Protein AF-0000000068885430 (afdb_homodimer)

Radius of gyration: 15.12 Å; Cα contacts (8 Å, |Δi|>4): 310; chains: 2; bounding box: 38×40×30 Å

Organism: Tuber melanosporum (strain Mel28) (NCBI:txid656061)

InterPro domains:
  IPR001841 Zinc finger, RING-type [PS50089] (10-58)
  IPR001841 Zinc finger, RING-type [SM00184] (10-57)
  IPR013083 Zinc finger, RING/FYVE/PHD-type [G3DSA:3.30.40.10] (1-69)

Solvent-accessible surface area (backbone atoms only — not comparable to full-atom values): 8115 Å² total; per-residue (Å²): 124,83,77,52,62,39,81,31,53,9,76,79,77,67,73,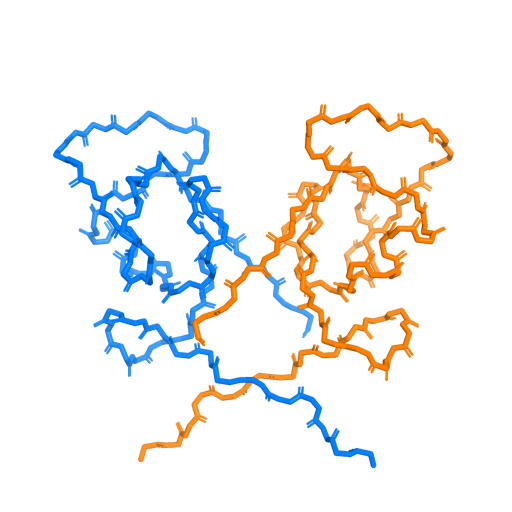46,59,33,34,23,30,34,26,82,79,25,37,40,40,29,22,59,69,57,35,55,76,72,56,59,28,45,73,90,46,81,70,76,75,81,90,47,57,41,92,80,81,55,50,68,50,65,24,36,43,70,52,39,73,122,126,82,77,52,63,40,79,31,53,10,76,79,77,67,74,45,58,34,35,23,30,33,27,82,79,25,38,41,40,29,20,60,69,55,36,54,76,72,55,59,28,43,72,90,46,81,71,76,74,80,89,45,57,41,93,80,81,56,51,68,50,66,23,36,42,68,52,38,72,123

Sequence (140 aa):
MEAMKLDCECKICFGQIADTLLLPCSHLAICTWCANQMGIKPISELHFGPPIHCPVCRVAVSSRIKVFRAMEAMKLDCECKICFGQIADTLLLPCSHLAICTWCANQMGIKPISELHFGPPIHCPVCRVAVSSRIKVFRA

Secondary structure (DSSP, 8-state):
----EEE-B-TTTSSSB--EEEETTTEEEE-HHHHHHHTPPBTTS---SS--B-TTT-PBP-EEEE-EE-/----EEE-B-TTTSSSB--EEEETTTEEEE-HHHHHHHTPPBTTS---SS--B-TTT-PBP-EEEE-EE-

Nearest PDB structures (foldseek):
  3eb5-assembly1_A-2  TM=9.181E-01  e=4.117E-04  Homo sapiens
  6hpr-assembly1_A  TM=9.046E-01  e=8.502E-04  Homo sapiens
  3eb6-assembly1_A-2  TM=9.090E-01  e=1.349E-03  Homo sapiens
  2yhn-assembly1_B  TM=8.900E-01  e=1.539E-03  Homo sapiens
  2yho-assembly1_A  TM=8.737E-01  e=5.752E-03  Homo sapiens

Foldseek 3Di:
DPPPDDDQAAPPPSPDGQFKAFPDVRDSHHHPVVCVVVQAAAPVDFGDDDWDADPPPGDTTGHMDGHDDD/DPPPDDDQAAPPPRPDGQFKAFPDVRDSHHHPVVCVVVQAAAPVDFGDDDWDADPPPGDTTGHMDGHDDD

pLDDT: mean 94.42, std 7.94, range [52.59, 98.69]

Structure (mmCIF, N/CA/C/O backbone):
data_AF-0000000068885430-model_v1
#
loop_
_entity.id
_entity.type
_entity.pdbx_description
1 polymer '(Perigord truffle) hypothetical protein'
#
loop_
_atom_site.group_PDB
_atom_site.id
_atom_site.type_symbol
_atom_site.label_atom_id
_atom_site.label_alt_id
_atom_site.label_comp_id
_atom_site.label_asym_id
_atom_site.label_entity_id
_atom_site.label_seq_id
_atom_site.pdbx_PDB_ins_code
_atom_site.Cartn_x
_atom_site.Cartn_y
_atom_site.Cartn_z
_atom_site.occupancy
_atom_site.B_iso_or_equiv
_atom_site.auth_seq_id
_atom_site.auth_comp_id
_atom_site.auth_asym_id
_atom_site.auth_atom_id
_atom_site.pdbx_PDB_model_num
ATOM 1 N N . MET A 1 1 ? -23.703 10.086 5.27 1 52.91 1 MET A N 1
ATOM 2 C CA . MET A 1 1 ? -22.5 10.078 4.465 1 52.91 1 MET A CA 1
ATOM 3 C C . MET A 1 1 ? -22.109 8.664 4.055 1 52.91 1 MET A C 1
ATOM 5 O O . MET A 1 1 ?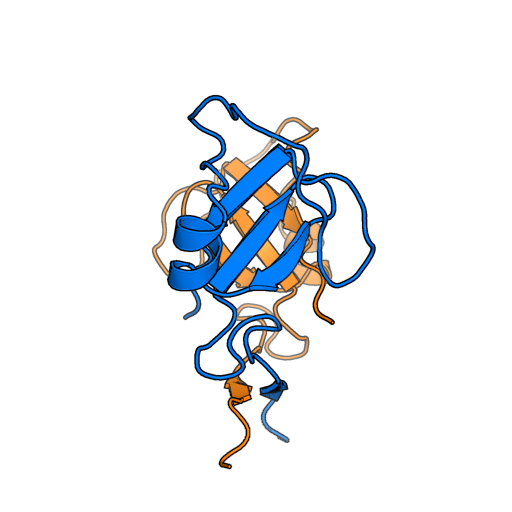 -22.047 7.766 4.895 1 52.91 1 MET A O 1
ATOM 9 N N . GLU A 1 2 ? -22.438 8.297 2.863 1 62.62 2 GLU A N 1
ATOM 10 C CA . GLU A 1 2 ? -22.25 6.918 2.424 1 62.62 2 GLU A CA 1
ATOM 11 C C . GLU A 1 2 ? -20.844 6.422 2.748 1 62.62 2 GLU A C 1
ATOM 13 O O . GLU A 1 2 ? -19.859 7.129 2.506 1 62.62 2 GLU A O 1
ATOM 18 N N . ALA A 1 3 ? -20.781 5.59 3.67 1 75.06 3 ALA A N 1
ATOM 19 C CA . ALA A 1 3 ? -19.516 4.984 4.074 1 75.06 3 ALA A CA 1
ATOM 20 C C . ALA A 1 3 ? -18.672 4.602 2.855 1 75.06 3 ALA A C 1
ATOM 22 O O . ALA A 1 3 ? -19.203 4.051 1.884 1 75.06 3 ALA A O 1
ATOM 23 N N . MET A 1 4 ? -17.453 5.18 2.578 1 85.94 4 MET A N 1
ATOM 24 C CA . MET A 1 4 ? -16.516 4.77 1.544 1 85.94 4 MET A CA 1
ATOM 25 C C . MET A 1 4 ? -15.977 3.371 1.825 1 85.94 4 MET A C 1
ATOM 27 O O . MET A 1 4 ? -15.102 3.199 2.676 1 85.94 4 MET A O 1
ATOM 31 N N . LYS A 1 5 ? -16.641 2.428 1.181 1 89.56 5 LYS A N 1
ATOM 32 C CA . LYS A 1 5 ? -16.25 1.032 1.362 1 89.56 5 LYS A CA 1
ATOM 33 C C . LYS A 1 5 ? -15.758 0.424 0.053 1 89.56 5 LYS A C 1
ATOM 35 O O . LYS A 1 5 ? -16.328 0.681 -1.011 1 89.56 5 LYS A O 1
ATOM 40 N N . LEU A 1 6 ? -14.727 -0.316 0.154 1 91.25 6 LEU A N 1
ATOM 41 C CA . LEU A 1 6 ? -14.148 -0.947 -1.028 1 91.25 6 LEU A CA 1
ATOM 42 C C . LEU A 1 6 ? -14.086 -2.461 -0.862 1 91.25 6 LEU A C 1
ATOM 44 O O . LEU A 1 6 ? -13.867 -2.961 0.243 1 91.25 6 LEU A O 1
ATOM 48 N N . ASP A 1 7 ? -14.328 -3.135 -1.993 1 90.69 7 ASP A N 1
ATOM 49 C CA . ASP A 1 7 ? -14.055 -4.566 -2.029 1 90.69 7 ASP A CA 1
ATOM 50 C C . ASP A 1 7 ? -12.57 -4.848 -1.806 1 90.69 7 ASP A C 1
ATOM 52 O O . ASP A 1 7 ? -11.711 -4.238 -2.449 1 90.69 7 ASP A O 1
ATOM 56 N N . CYS A 1 8 ? -12.328 -5.699 -0.838 1 94.44 8 CYS A N 1
ATOM 57 C CA . CYS A 1 8 ? -10.938 -5.922 -0.458 1 94.44 8 CYS A CA 1
ATOM 58 C C . CYS A 1 8 ? -10.602 -7.41 -0.441 1 94.44 8 CYS A C 1
ATOM 60 O O . CYS A 1 8 ? -9.789 -7.859 0.367 1 94.44 8 CYS A O 1
ATOM 62 N N . GLU A 1 9 ? -11.164 -8.094 -1.429 1 95.69 9 GLU A N 1
ATOM 63 C CA . GLU A 1 9 ? -10.922 -9.531 -1.456 1 95.69 9 GLU A CA 1
ATOM 64 C C . GLU A 1 9 ? -9.602 -9.859 -2.156 1 95.69 9 GLU A C 1
ATOM 66 O O . GLU A 1 9 ? -9.289 -9.266 -3.191 1 95.69 9 GLU A O 1
ATOM 71 N N . CYS A 1 10 ? -8.938 -10.82 -1.555 1 97.44 10 CYS A N 1
ATOM 72 C CA . CYS A 1 10 ? -7.762 -11.359 -2.219 1 97.44 10 CYS A CA 1
ATOM 73 C C . CYS A 1 10 ? -8.125 -11.969 -3.568 1 97.44 10 CYS A C 1
ATOM 75 O O . CYS A 1 10 ? -9.055 -12.766 -3.662 1 97.44 10 CYS A O 1
ATOM 77 N N . LYS A 1 11 ? -7.352 -11.766 -4.617 1 97.62 11 LYS A N 1
ATOM 78 C CA . LYS A 1 11 ? -7.652 -12.195 -5.98 1 97.62 11 LYS A CA 1
ATOM 79 C C . LYS A 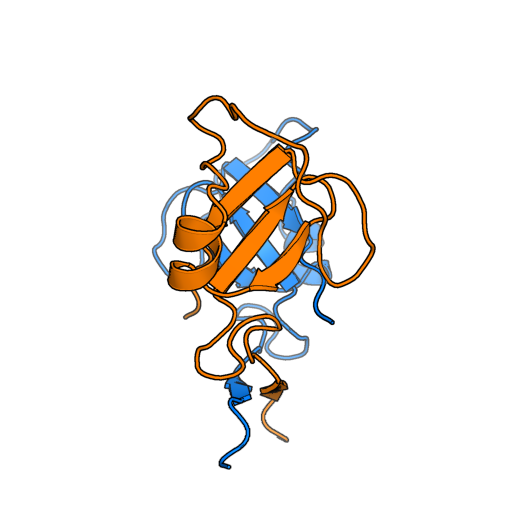1 11 ? -7.164 -13.617 -6.23 1 97.62 11 LYS A C 1
ATOM 81 O O . LYS A 1 11 ? -7.383 -14.172 -7.309 1 97.62 11 LYS A O 1
ATOM 86 N N . ILE A 1 12 ? -6.547 -14.141 -5.25 1 97.75 12 ILE A N 1
ATOM 87 C CA . ILE A 1 12 ? -6.027 -15.5 -5.402 1 97.75 12 ILE A CA 1
ATOM 88 C C . ILE A 1 12 ? -6.93 -16.484 -4.656 1 97.75 12 ILE A C 1
ATOM 90 O O . ILE A 1 12 ? -7.453 -17.422 -5.25 1 97.75 12 ILE A O 1
ATOM 94 N N . CYS A 1 13 ? -7.16 -16.25 -3.369 1 97.62 13 CYS A N 1
ATOM 95 C CA . CYS A 1 13 ? -7.875 -17.234 -2.574 1 97.62 13 CYS A CA 1
ATOM 96 C C . CYS A 1 13 ? -9.352 -16.875 -2.449 1 97.62 13 CYS A C 1
ATOM 98 O O . CYS A 1 13 ? -10.17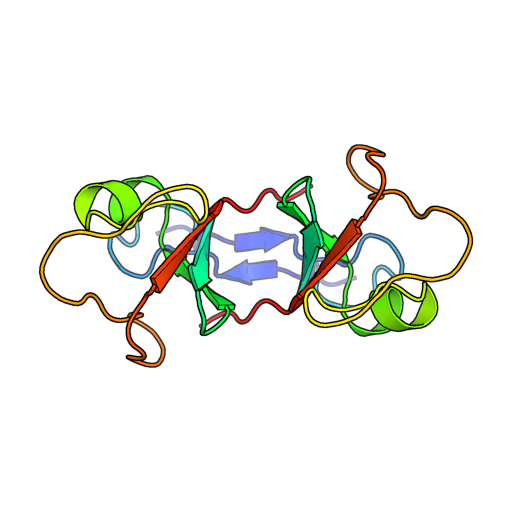2 -17.719 -2.084 1 97.62 13 CYS A O 1
ATOM 100 N N . PHE A 1 14 ? -9.703 -15.617 -2.625 1 96.5 14 PHE A N 1
ATOM 101 C CA . PHE A 1 14 ? -11.055 -15.086 -2.51 1 96.5 14 PHE A CA 1
ATOM 102 C C . PHE A 1 14 ? -11.641 -15.391 -1.138 1 96.5 14 PHE A C 1
ATOM 104 O O . PHE A 1 14 ? -12.859 -15.508 -0.989 1 96.5 14 PHE A O 1
ATOM 111 N N . GLY A 1 15 ? -10.734 -15.453 -0.256 1 96.56 15 GLY A N 1
ATOM 112 C CA . GLY A 1 15 ? -11.164 -15.836 1.08 1 96.56 15 GLY A CA 1
ATOM 113 C C . GLY A 1 15 ? -10.648 -14.898 2.16 1 96.56 15 GLY A C 1
ATOM 114 O O . GLY A 1 15 ? -11.156 -14.906 3.285 1 96.56 15 GLY A O 1
ATOM 115 N N . GLN A 1 16 ? -9.711 -14.141 1.84 1 96.69 16 GLN A N 1
ATOM 116 C CA . GLN A 1 16 ? -9.109 -13.203 2.775 1 96.69 16 GLN A CA 1
ATOM 117 C C . GLN A 1 16 ? -9.086 -11.789 2.193 1 96.69 16 GLN A C 1
ATOM 119 O O . GLN A 1 16 ? -9.359 -11.594 1.007 1 96.69 16 GLN A O 1
ATOM 124 N N . ILE A 1 17 ? -8.836 -10.852 3.053 1 96.12 17 ILE A N 1
ATOM 125 C CA . ILE A 1 17 ? -8.672 -9.469 2.639 1 96.12 17 ILE A CA 1
ATOM 126 C C . ILE A 1 17 ? -7.316 -9.289 1.949 1 96.12 17 ILE A C 1
ATOM 128 O O . ILE A 1 17 ? -6.305 -9.828 2.406 1 96.12 17 ILE A O 1
ATOM 132 N N . ALA A 1 18 ? -7.332 -8.547 0.881 1 97.62 18 ALA A N 1
ATOM 133 C CA . ALA A 1 18 ? -6.074 -8.156 0.251 1 97.62 18 ALA A CA 1
ATOM 134 C C . ALA A 1 18 ? -5.316 -7.156 1.116 1 97.62 18 ALA A C 1
ATOM 136 O O . ALA A 1 18 ? -5.719 -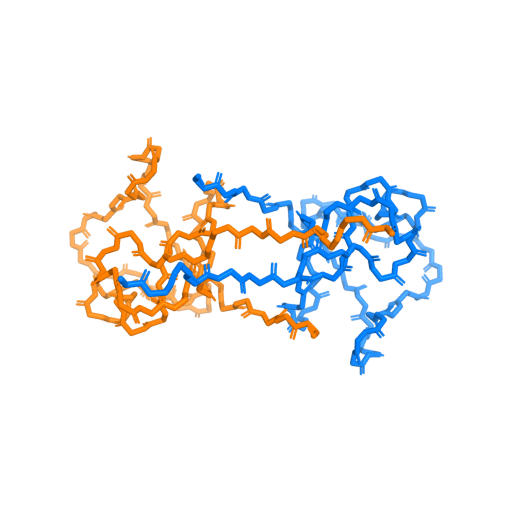6 1.235 1 97.62 18 ALA A O 1
ATOM 137 N N . ASP A 1 19 ? -4.137 -7.637 1.677 1 97.94 19 ASP A N 1
ATOM 138 C CA . ASP A 1 19 ? -3.373 -6.773 2.576 1 97.94 19 ASP A CA 1
ATOM 139 C C . ASP A 1 19 ? -1.911 -6.691 2.146 1 97.94 19 ASP A C 1
ATOM 141 O O . ASP A 1 19 ? -1.044 -6.328 2.945 1 97.94 19 ASP A O 1
ATOM 145 N N . THR A 1 20 ? -1.651 -7.086 0.953 1 98.5 20 THR A N 1
ATOM 146 C CA . THR A 1 20 ? -0.28 -7.125 0.456 1 98.5 20 THR A CA 1
ATOM 147 C C . THR A 1 20 ? -0.16 -6.359 -0.858 1 98.5 20 THR A C 1
ATOM 149 O O . THR A 1 20 ? -0.844 -6.676 -1.833 1 98.5 20 THR A O 1
ATOM 152 N N . LEU A 1 21 ? 0.68 -5.41 -0.83 1 98.69 21 LEU A N 1
ATOM 153 C CA . LEU A 1 21 ? 0.991 -4.574 -1.982 1 98.69 21 LEU A CA 1
ATOM 154 C C . LEU A 1 21 ? 2.082 -5.207 -2.838 1 98.69 21 LEU A C 1
ATOM 156 O O . LEU A 1 21 ? 3.109 -5.648 -2.314 1 98.69 21 LEU A O 1
ATOM 160 N N . LEU A 1 22 ? 1.851 -5.273 -4.086 1 98.56 22 LEU A N 1
ATOM 161 C CA . LEU A 1 22 ? 2.836 -5.859 -4.988 1 98.56 22 LEU A CA 1
ATOM 162 C C . LEU A 1 22 ? 3.684 -4.777 -5.648 1 98.56 22 LEU A C 1
ATOM 164 O O . LEU A 1 22 ? 3.152 -3.771 -6.125 1 98.56 22 LEU A O 1
ATOM 168 N N . LEU A 1 23 ? 4.922 -5.023 -5.641 1 97.69 23 LEU A N 1
ATOM 169 C CA . LEU A 1 23 ? 5.852 -4.09 -6.266 1 97.69 23 LEU A CA 1
ATOM 170 C C . LEU A 1 23 ? 6.422 -4.672 -7.555 1 97.69 23 LEU A C 1
ATOM 172 O O . LEU A 1 23 ? 6.617 -5.883 -7.656 1 97.69 23 LEU A O 1
ATOM 176 N N . PRO A 1 24 ? 6.613 -3.855 -8.656 1 97.56 24 PRO A N 1
ATOM 177 C CA . PRO A 1 24 ? 6.648 -2.393 -8.609 1 97.56 24 PRO A CA 1
ATOM 178 C C . PRO A 1 24 ? 5.316 -1.757 -9.008 1 97.56 24 PRO A C 1
ATOM 180 O O . PRO A 1 24 ? 5.195 -0.529 -9.023 1 97.56 24 PRO A O 1
ATOM 183 N N . CYS A 1 25 ? 4.277 -2.541 -9.242 1 98.5 25 CYS A N 1
ATOM 184 C CA . CYS A 1 25 ? 3.07 -1.989 -9.844 1 98.5 25 CYS A CA 1
ATOM 185 C C . CYS A 1 25 ? 2.188 -1.332 -8.789 1 98.5 25 CYS A C 1
ATOM 187 O O . CYS A 1 25 ? 1.28 -0.567 -9.117 1 98.5 25 CYS A O 1
ATOM 189 N N . SER A 1 26 ? 2.363 -1.659 -7.535 1 98.56 26 SER A N 1
ATOM 190 C CA . SER A 1 26 ? 1.676 -1.09 -6.383 1 98.56 26 SER A CA 1
ATOM 191 C C . SER A 1 26 ? 0.196 -1.458 -6.383 1 98.56 26 SER A C 1
ATOM 193 O O . SER A 1 26 ? -0.644 -0.675 -5.93 1 98.56 26 SER A O 1
ATOM 195 N N . HIS A 1 27 ? -0.162 -2.611 -6.902 1 98.56 27 HIS A N 1
ATOM 196 C CA . HIS A 1 27 ? -1.52 -3.117 -6.727 1 98.56 27 HIS A CA 1
ATOM 197 C C . HIS A 1 27 ? -1.675 -3.828 -5.387 1 98.56 27 HIS A C 1
ATOM 199 O O . HIS A 1 27 ? -0.881 -4.711 -5.055 1 98.56 27 HIS A O 1
ATOM 205 N N . LEU A 1 28 ? -2.633 -3.428 -4.676 1 98.44 28 LEU A N 1
ATOM 206 C CA . LEU A 1 28 ? -3.111 -4.148 -3.502 1 98.44 28 LEU A CA 1
ATOM 207 C C . LEU A 1 28 ? -4.109 -5.23 -3.898 1 98.44 28 LEU A C 1
ATOM 209 O O . LEU A 1 28 ? -5.301 -4.949 -4.074 1 98.44 28 LEU A O 1
ATOM 213 N N . ALA A 1 29 ? -3.592 -6.559 -3.949 1 97.94 29 ALA A N 1
ATOM 214 C CA . ALA A 1 29 ? -4.414 -7.512 -4.691 1 97.94 29 ALA A CA 1
ATOM 215 C C . ALA A 1 29 ? -4.492 -8.852 -3.965 1 97.94 29 ALA A C 1
ATOM 217 O O . ALA A 1 29 ? -5.414 -9.641 -4.199 1 97.94 29 ALA A O 1
ATOM 218 N N . ILE A 1 30 ? -3.551 -9.086 -3.131 1 98.31 30 ILE A N 1
ATOM 219 C CA . ILE A 1 30 ? -3.525 -10.422 -2.561 1 98.31 30 ILE A CA 1
ATOM 220 C C . ILE A 1 30 ? -3.324 -10.344 -1.049 1 98.31 30 ILE A C 1
ATOM 222 O O . ILE A 1 30 ? -2.982 -9.281 -0.52 1 98.31 30 ILE A O 1
ATOM 226 N N . CYS A 1 31 ? -3.541 -11.43 -0.427 1 98.31 31 CYS A N 1
ATOM 227 C CA . CYS A 1 31 ? -3.314 -11.484 1.014 1 98.31 31 CYS A CA 1
ATOM 228 C C . CYS A 1 31 ? -1.92 -12.008 1.328 1 98.31 31 CYS A C 1
ATOM 230 O O . CYS A 1 31 ? -1.277 -12.625 0.476 1 98.31 31 CYS A O 1
ATOM 232 N N . THR A 1 32 ? -1.589 -11.781 2.52 1 98.44 32 THR A N 1
ATOM 233 C CA . THR A 1 32 ? -0.259 -12.203 2.945 1 98.44 32 THR A CA 1
ATOM 234 C C . THR A 1 32 ? -0.111 -13.719 2.834 1 98.44 32 THR A C 1
ATOM 236 O O . THR A 1 32 ? 0.951 -14.219 2.455 1 98.44 32 THR A O 1
ATOM 239 N N . TRP A 1 33 ? -1.113 -14.492 3.162 1 98.62 33 TRP A N 1
ATOM 240 C CA . TRP A 1 33 ? -1.041 -15.945 3.098 1 98.62 33 TRP A CA 1
ATOM 241 C C . TRP A 1 33 ? -0.745 -16.406 1.676 1 98.62 33 TRP A C 1
ATOM 243 O O . TRP A 1 33 ? 0.178 -17.203 1.454 1 98.62 33 TRP A O 1
ATOM 253 N N . CYS A 1 34 ? -1.429 -15.844 0.766 1 98.56 34 CYS A N 1
ATOM 254 C CA . CYS A 1 34 ? -1.203 -16.219 -0.624 1 98.56 34 CYS A CA 1
ATOM 255 C C . CYS A 1 34 ? 0.17 -15.766 -1.099 1 98.56 34 CYS A C 1
ATOM 257 O O . CYS A 1 34 ? 0.838 -16.469 -1.854 1 98.56 34 CYS A O 1
ATOM 259 N N . ALA A 1 35 ? 0.551 -14.586 -0.686 1 98.44 35 ALA A N 1
ATOM 260 C CA . ALA A 1 35 ? 1.881 -14.102 -1.048 1 98.44 35 ALA A CA 1
ATOM 261 C C . ALA A 1 35 ? 2.963 -15.07 -0.575 1 98.44 35 ALA A C 1
ATOM 263 O O . ALA A 1 35 ? 3.916 -15.352 -1.306 1 98.44 35 ALA A O 1
ATOM 264 N N . ASN A 1 36 ? 2.73 -15.539 0.588 1 98.06 36 ASN A N 1
ATOM 265 C CA . ASN A 1 36 ? 3.676 -16.5 1.132 1 98.06 36 ASN A CA 1
ATOM 266 C C . ASN A 1 36 ? 3.674 -17.812 0.33 1 98.06 36 ASN A C 1
ATOM 268 O O . ASN A 1 36 ? 4.734 -18.344 0.014 1 98.06 36 ASN A O 1
ATOM 272 N N . GLN A 1 37 ? 2.535 -18.266 -0.009 1 97.62 37 GLN A N 1
ATOM 273 C CA . GLN A 1 37 ? 2.414 -19.5 -0.773 1 97.62 37 GLN A CA 1
ATOM 274 C C . GLN A 1 37 ? 3.082 -19.359 -2.139 1 97.62 37 GLN A C 1
ATOM 276 O O . GLN A 1 37 ? 3.664 -20.328 -2.646 1 97.62 37 GLN A O 1
ATOM 281 N N . MET A 1 38 ? 3.064 -18.172 -2.684 1 96.81 38 MET A N 1
ATOM 282 C CA . MET A 1 38 ? 3.605 -17.906 -4.016 1 96.81 38 MET A CA 1
ATOM 283 C C . MET A 1 38 ? 5.109 -17.656 -3.951 1 96.81 38 MET A C 1
ATOM 285 O O . MET A 1 38 ? 5.777 -17.609 -4.984 1 96.81 38 MET A O 1
ATOM 289 N N . GLY A 1 39 ? 5.555 -17.359 -2.758 1 96.25 39 GLY A N 1
ATOM 290 C CA . GLY A 1 39 ? 6.98 -17.172 -2.562 1 96.25 39 GLY A CA 1
ATOM 291 C C . GLY A 1 39 ? 7.418 -15.734 -2.803 1 96.25 39 GLY A C 1
ATOM 292 O O . GLY A 1 39 ? 8.578 -15.477 -3.115 1 96.25 39 GLY A O 1
ATOM 293 N N . ILE A 1 40 ? 6.621 -14.805 -2.734 1 97.31 40 ILE A N 1
ATOM 294 C CA . ILE A 1 40 ? 6.973 -13.398 -2.906 1 97.31 40 ILE A CA 1
ATOM 295 C C . ILE A 1 40 ? 7.602 -12.867 -1.623 1 97.31 40 ILE A C 1
ATOM 297 O O . ILE A 1 40 ? 6.973 -12.883 -0.562 1 97.31 40 ILE A O 1
ATOM 301 N N . LYS A 1 41 ? 8.719 -12.289 -1.767 1 97.06 41 LYS A N 1
ATOM 302 C CA . LYS A 1 41 ? 9.484 -11.867 -0.597 1 97.06 41 LYS A CA 1
ATOM 303 C C . LYS A 1 41 ? 9.273 -10.383 -0.305 1 97.06 41 LYS A C 1
ATOM 305 O O . LYS A 1 41 ? 8.945 -9.609 -1.206 1 97.06 41 LYS A O 1
ATOM 310 N N . PRO A 1 42 ? 9.453 -10.008 0.924 1 96.38 42 PRO A N 1
ATOM 311 C CA . PRO A 1 42 ? 9.438 -8.578 1.244 1 96.38 42 PRO A CA 1
ATOM 312 C C . PRO A 1 42 ? 10.594 -7.816 0.605 1 96.38 42 PRO A C 1
ATOM 314 O O . PRO A 1 42 ? 11.539 -8.43 0.103 1 96.38 42 PRO A O 1
ATOM 317 N N . ILE A 1 43 ? 10.445 -6.605 0.619 1 92.81 43 ILE A N 1
ATOM 318 C CA . ILE A 1 43 ? 11.414 -5.723 -0.022 1 92.81 43 ILE A CA 1
ATOM 319 C C . ILE A 1 43 ? 12.805 -5.961 0.572 1 92.81 43 ILE A C 1
ATOM 321 O O . ILE A 1 43 ? 13.812 -5.801 -0.115 1 92.81 43 ILE A O 1
ATOM 325 N N . SER A 1 44 ? 12.883 -6.441 1.729 1 91.56 44 SER A N 1
ATOM 326 C CA . SER A 1 44 ? 14.141 -6.594 2.447 1 91.56 44 SER A CA 1
ATOM 327 C C . SER A 1 44 ? 14.852 -7.887 2.055 1 91.56 44 SER A C 1
ATOM 329 O O . SER A 1 44 ? 15.992 -8.125 2.453 1 91.56 44 SER A O 1
ATOM 331 N N . GLU A 1 45 ? 14.281 -8.641 1.205 1 93.56 45 GLU A N 1
ATOM 332 C CA . GLU A 1 45 ? 14.82 -9.961 0.895 1 93.56 45 GLU A CA 1
ATOM 333 C C . GLU A 1 45 ? 14.945 -10.164 -0.612 1 93.56 45 GLU A C 1
ATOM 335 O O . GLU A 1 45 ? 14.234 -9.531 -1.392 1 93.56 45 GLU A O 1
ATOM 340 N N . LEU A 1 46 ? 15.789 -11.156 -0.987 1 88.56 46 LEU A N 1
ATOM 341 C CA . LEU A 1 46 ? 15.984 -11.477 -2.396 1 88.56 46 LEU A CA 1
ATOM 342 C C . LEU A 1 46 ? 14.945 -12.492 -2.869 1 88.56 46 LEU A C 1
ATOM 344 O O . LEU A 1 46 ? 14.531 -13.359 -2.102 1 88.56 46 LEU A O 1
ATOM 348 N N . HIS A 1 47 ? 14.5 -12.25 -4.082 1 85 47 HIS A N 1
ATOM 349 C CA . HIS A 1 47 ? 13.578 -13.188 -4.715 1 85 47 HIS A CA 1
ATOM 350 C C . HIS A 1 47 ? 14.328 -14.242 -5.52 1 85 47 HIS A C 1
ATOM 352 O O . HIS A 1 47 ? 15.211 -13.906 -6.32 1 85 47 HIS A O 1
ATOM 358 N N . PHE A 1 48 ? 14.078 -15.461 -5.188 1 86.44 48 PHE A N 1
ATOM 359 C CA . PHE A 1 48 ? 14.602 -16.578 -5.953 1 86.44 48 PHE A CA 1
ATOM 360 C C . PHE A 1 48 ? 13.469 -17.438 -6.496 1 86.44 48 PHE A C 1
ATOM 362 O O . PHE A 1 48 ? 12.414 -17.562 -5.871 1 86.44 48 PHE A O 1
ATOM 369 N N . GLY A 1 49 ? 13.531 -17.812 -7.703 1 87.44 49 GLY A N 1
ATOM 370 C CA . GLY A 1 49 ? 12.492 -18.641 -8.289 1 87.44 49 GLY A CA 1
ATOM 371 C C . GLY A 1 49 ? 11.945 -18.078 -9.594 1 87.44 49 GLY A C 1
ATOM 372 O O . GLY A 1 49 ? 12.438 -17.062 -10.086 1 87.44 49 GLY A O 1
ATOM 373 N N . PRO A 1 50 ? 11.023 -18.781 -10.148 1 93 50 PRO A N 1
ATOM 374 C CA . PRO A 1 50 ? 10.422 -18.297 -11.398 1 93 50 PRO A CA 1
ATOM 375 C C . PRO A 1 50 ? 9.688 -16.969 -11.234 1 93 50 PRO A C 1
ATOM 377 O O . PRO A 1 50 ? 9.234 -16.656 -10.133 1 93 50 PRO A O 1
ATOM 380 N N . PRO A 1 51 ? 9.602 -16.297 -12.266 1 95.06 51 PRO A N 1
ATOM 381 C CA . PRO A 1 51 ? 8.891 -15.016 -12.188 1 95.06 51 PRO A CA 1
ATOM 382 C C . PRO A 1 51 ? 7.418 -15.18 -11.82 1 95.06 51 PRO A C 1
ATOM 384 O O . PRO A 1 51 ? 6.773 -16.141 -12.25 1 95.06 51 PRO A O 1
ATOM 387 N N . ILE A 1 52 ? 6.961 -14.273 -10.953 1 96.81 52 ILE A N 1
ATOM 388 C CA . ILE A 1 52 ? 5.555 -14.156 -10.578 1 96.81 52 ILE A CA 1
ATOM 389 C C . ILE A 1 52 ? 4.988 -12.844 -11.125 1 96.81 52 ILE A C 1
ATOM 391 O O . ILE A 1 52 ? 5.691 -11.836 -11.195 1 96.81 52 ILE A O 1
ATOM 395 N N . HIS A 1 53 ? 3.67 -12.953 -11.461 1 98.31 53 HIS A N 1
ATOM 396 C CA . HIS A 1 53 ? 3.064 -11.75 -12.023 1 98.31 53 HIS A CA 1
ATOM 397 C C . HIS A 1 53 ? 1.87 -11.289 -11.195 1 98.31 53 HIS A C 1
ATOM 399 O O . HIS A 1 53 ? 1.146 -12.117 -10.633 1 98.31 53 HIS A O 1
ATOM 405 N N . CYS A 1 54 ? 1.689 -10.008 -11.125 1 98.62 54 CYS A N 1
ATOM 406 C CA . CYS A 1 54 ? 0.522 -9.43 -10.469 1 98.62 54 CYS A CA 1
ATOM 407 C C . CYS A 1 54 ? -0.767 -9.938 -11.102 1 98.62 54 CYS A C 1
ATOM 409 O O . CYS A 1 54 ? -0.919 -9.906 -12.32 1 98.62 54 CYS A O 1
ATOM 411 N N . PRO A 1 55 ? -1.75 -10.367 -10.414 1 98.19 55 PRO A N 1
ATOM 412 C CA . PRO A 1 55 ? -2.996 -10.891 -10.984 1 98.19 55 PRO A CA 1
ATOM 413 C C . PRO A 1 55 ? -3.883 -9.797 -11.57 1 98.19 55 PRO A C 1
ATOM 415 O O . PRO A 1 55 ? -4.895 -10.086 -12.211 1 98.19 55 PRO A O 1
ATOM 418 N N . VAL A 1 56 ? -3.395 -8.594 -11.422 1 98.12 56 VAL A N 1
ATOM 419 C CA . VAL A 1 56 ? -4.219 -7.477 -11.867 1 98.12 56 VAL A CA 1
ATOM 420 C C . VAL A 1 56 ? -3.676 -6.926 -13.188 1 98.12 56 VAL A C 1
ATOM 422 O O . VAL A 1 56 ? -4.418 -6.793 -14.164 1 98.12 56 VAL A O 1
ATOM 425 N N . CYS A 1 57 ? -2.371 -6.684 -13.305 1 98.38 57 CYS A N 1
ATOM 426 C CA . CYS A 1 57 ? -1.823 -5.988 -14.461 1 98.38 57 CYS A CA 1
ATOM 427 C C . CYS A 1 57 ? -0.792 -6.852 -15.18 1 98.38 57 CYS A C 1
ATOM 429 O O . CYS A 1 57 ? -0.283 -6.469 -16.234 1 98.38 57 CYS A O 1
ATOM 431 N N . ARG A 1 58 ? -0.26 -7.852 -14.523 1 98.12 58 ARG A N 1
ATOM 432 C CA . ARG A 1 58 ? 0.595 -8.891 -15.086 1 98.12 58 ARG A CA 1
ATOM 433 C C . ARG A 1 58 ? 2.051 -8.438 -15.133 1 98.12 58 ARG A C 1
ATOM 435 O O . ARG A 1 58 ? 2.893 -9.102 -15.75 1 98.12 58 ARG A O 1
ATOM 442 N N . VAL A 1 59 ? 2.371 -7.402 -14.547 1 98.31 59 VAL A N 1
ATOM 443 C CA . VAL A 1 59 ? 3.77 -7.004 -14.422 1 98.31 59 VAL A CA 1
ATOM 444 C C . VAL A 1 59 ? 4.5 -7.973 -13.492 1 98.31 59 VAL A C 1
ATOM 446 O O . VAL A 1 59 ? 3.912 -8.492 -12.539 1 98.31 59 VAL A O 1
ATOM 449 N N . ALA A 1 60 ? 5.762 -8.195 -13.789 1 97.81 60 ALA A N 1
ATOM 450 C CA . ALA A 1 60 ? 6.57 -9.055 -12.93 1 97.81 60 ALA A CA 1
ATOM 451 C C . ALA A 1 60 ? 6.707 -8.453 -11.531 1 97.81 60 ALA A C 1
ATOM 453 O O . ALA A 1 60 ? 7.074 -7.289 -11.383 1 97.81 60 ALA A O 1
ATOM 454 N N . VAL A 1 61 ? 6.465 -9.297 -10.523 1 98 61 VAL A N 1
ATOM 455 C CA . VAL A 1 61 ? 6.516 -8.844 -9.141 1 98 61 VAL A CA 1
ATOM 456 C C . VAL A 1 61 ? 7.941 -8.961 -8.609 1 98 61 VAL A C 1
ATOM 458 O O . VAL A 1 61 ? 8.555 -10.023 -8.688 1 98 61 VAL A O 1
ATOM 461 N N . SER A 1 62 ? 8.398 -7.895 -8.078 1 97 62 SER A N 1
ATOM 462 C CA . SER A 1 62 ? 9.758 -7.906 -7.535 1 97 62 SER A CA 1
ATOM 463 C C . SER A 1 62 ? 9.742 -8.148 -6.031 1 97 62 SER A C 1
ATOM 465 O O . SER A 1 62 ? 10.648 -8.797 -5.496 1 97 62 SER A O 1
ATOM 467 N N . SER A 1 63 ? 8.773 -7.648 -5.324 1 97.56 63 SER A N 1
ATOM 468 C CA . SER A 1 63 ? 8.672 -7.758 -3.873 1 97.56 63 SER A CA 1
ATOM 469 C C . SER A 1 63 ? 7.281 -7.367 -3.383 1 97.56 63 SER A C 1
ATOM 471 O O . SER A 1 63 ? 6.375 -7.133 -4.188 1 97.56 63 SER A O 1
ATOM 473 N N . ARG A 1 64 ? 7.133 -7.406 -2.092 1 98.25 64 ARG A N 1
ATOM 474 C CA . ARG A 1 64 ? 5.828 -7.094 -1.512 1 98.25 64 ARG A CA 1
ATOM 475 C C . ARG A 1 64 ? 5.977 -6.215 -0.275 1 98.25 64 ARG A C 1
ATOM 477 O O . ARG A 1 64 ? 7.047 -6.164 0.333 1 98.25 64 ARG A O 1
ATOM 484 N N . ILE A 1 65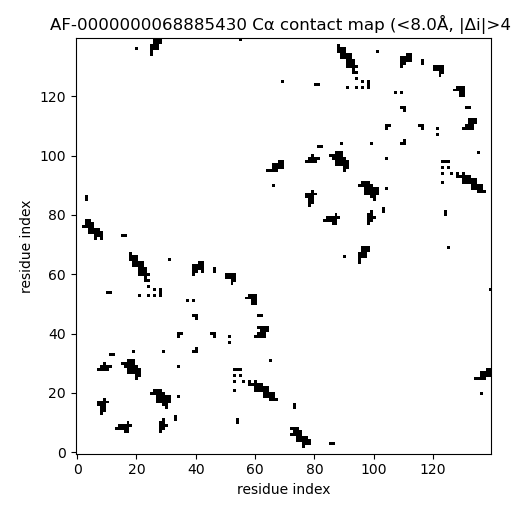 ? 4.875 -5.523 0.029 1 98.31 65 ILE A N 1
ATOM 485 C CA . ILE A 1 65 ? 4.758 -4.789 1.284 1 98.31 65 ILE A CA 1
ATOM 486 C C . ILE A 1 65 ? 3.439 -5.148 1.97 1 98.31 65 ILE A C 1
ATOM 488 O O . ILE A 1 65 ? 2.379 -5.125 1.341 1 98.31 65 ILE A O 1
ATOM 492 N N . LYS A 1 66 ? 3.531 -5.531 3.172 1 98.25 66 LYS A N 1
ATOM 493 C CA . LYS A 1 66 ? 2.311 -5.711 3.953 1 98.25 66 LYS A CA 1
ATOM 494 C C . LYS A 1 66 ? 1.67 -4.363 4.281 1 98.25 66 LYS A C 1
ATOM 496 O O . LYS A 1 66 ? 2.355 -3.43 4.703 1 98.25 66 LYS A O 1
ATOM 501 N N . VAL A 1 67 ? 0.409 -4.281 4.133 1 98.06 67 VAL A N 1
ATOM 502 C CA . VAL A 1 67 ? -0.343 -3.045 4.324 1 98.06 67 VAL A CA 1
ATOM 503 C C . VAL A 1 67 ? -1.188 -3.146 5.594 1 98.06 67 VAL A C 1
ATOM 505 O O . VAL A 1 67 ? -1.833 -4.168 5.836 1 98.06 67 VAL A O 1
ATOM 508 N N . PHE A 1 68 ? -1.207 -2.043 6.352 1 97.38 68 PHE A N 1
ATOM 509 C CA . PHE A 1 68 ? -2.031 -1.965 7.551 1 97.38 68 PHE A CA 1
ATOM 510 C C . PHE A 1 68 ? -3.055 -0.842 7.434 1 97.38 68 PHE A C 1
ATOM 512 O O . PHE A 1 68 ? -2.736 0.246 6.949 1 97.38 68 PHE A O 1
ATOM 519 N N . ARG A 1 69 ? -4.266 -1.188 7.777 1 90.62 69 ARG A N 1
ATOM 520 C CA . ARG A 1 69 ? -5.328 -0.189 7.746 1 90.62 69 ARG A CA 1
ATOM 521 C C . ARG A 1 69 ? -5.73 0.23 9.156 1 90.62 69 ARG A C 1
ATOM 523 O O . ARG A 1 69 ? -5.453 -0.483 10.125 1 90.62 69 ARG A O 1
ATOM 530 N N . ALA A 1 70 ? -6.25 1.528 9.289 1 77.19 70 ALA A N 1
ATOM 531 C CA . ALA A 1 70 ? -6.789 1.97 10.57 1 77.19 70 ALA A CA 1
ATOM 532 C C . ALA A 1 70 ? -8.195 1.428 10.789 1 77.19 70 ALA A C 1
ATOM 534 O O . ALA A 1 70 ? -8.938 1.202 9.828 1 77.19 70 ALA A O 1
ATOM 535 N N . MET B 1 1 ? -22.047 -14.867 -0.067 1 52.59 1 MET B N 1
ATOM 536 C CA . MET B 1 1 ? -20.703 -14.617 0.432 1 52.59 1 MET B CA 1
ATOM 537 C C . MET B 1 1 ? -20.516 -13.148 0.792 1 52.59 1 MET B C 1
ATOM 539 O O . MET B 1 1 ? -20.812 -12.266 -0.011 1 52.59 1 MET B O 1
ATOM 543 N N . GLU B 1 2 ? -20.625 -12.82 2.041 1 62.53 2 GLU B N 1
ATOM 544 C CA . GLU B 1 2 ? -20.594 -11.422 2.467 1 62.53 2 GLU B CA 1
ATOM 545 C C . GLU B 1 2 ? -19.406 -10.688 1.865 1 62.53 2 GLU B C 1
ATOM 547 O O . GLU B 1 2 ? -18.281 -11.195 1.877 1 62.53 2 GLU B O 1
ATOM 552 N N . ALA B 1 3 ? -19.688 -9.875 0.966 1 74.88 3 ALA B N 1
ATOM 553 C CA . ALA B 1 3 ? -18.672 -9.047 0.319 1 74.88 3 ALA B CA 1
ATOM 554 C C . ALA B 1 3 ? -17.672 -8.5 1.341 1 74.88 3 ALA B C 1
ATOM 556 O O . ALA B 1 3 ? -18.078 -8.031 2.41 1 74.88 3 ALA B O 1
ATOM 557 N N . MET B 1 4 ? -16.344 -8.859 1.343 1 86 4 MET B N 1
ATOM 558 C CA . MET B 1 4 ? -15.297 -8.273 2.168 1 86 4 MET B CA 1
ATOM 559 C C . MET B 1 4 ? -15.078 -6.809 1.81 1 86 4 MET B C 1
ATOM 561 O O . MET B 1 4 ? -14.461 -6.5 0.787 1 86 4 MET B O 1
ATOM 565 N N . LYS B 1 5 ? -15.742 -5.965 2.6 1 89.56 5 LYS B N 1
ATOM 566 C CA . LYS B 1 5 ? -15.656 -4.527 2.369 1 89.56 5 LYS B CA 1
ATOM 567 C C . LYS B 1 5 ? -14.992 -3.82 3.547 1 89.56 5 LYS B C 1
ATOM 569 O O . LYS B 1 5 ? -15.242 -4.164 4.703 1 89.56 5 LYS B O 1
ATOM 574 N N . LEU B 1 6 ? -14.148 -2.926 3.244 1 91.31 6 LEU B N 1
ATOM 575 C CA . LEU B 1 6 ? -13.438 -2.186 4.277 1 91.31 6 LEU B CA 1
ATOM 576 C C . LEU B 1 6 ? -13.68 -0.687 4.137 1 91.31 6 LEU B C 1
ATOM 578 O O . LEU B 1 6 ? -13.797 -0.175 3.021 1 91.31 6 LEU B O 1
ATOM 582 N N . ASP B 1 7 ? -13.766 -0.045 5.297 1 90.62 7 ASP B N 1
ATOM 583 C CA . ASP B 1 7 ? -13.742 1.414 5.301 1 90.62 7 ASP B CA 1
ATOM 584 C C . ASP B 1 7 ? -12.422 1.944 4.758 1 90.62 7 ASP B C 1
ATOM 586 O O . ASP B 1 7 ? -11.352 1.51 5.188 1 90.62 7 ASP B O 1
ATOM 590 N N . CYS B 1 8 ? -12.539 2.797 3.777 1 94.44 8 CYS B N 1
ATOM 591 C CA . CYS B 1 8 ? -11.328 3.248 3.098 1 94.44 8 CYS B CA 1
ATOM 592 C C . CYS B 1 8 ? -11.273 4.77 3.031 1 94.44 8 CYS B C 1
ATOM 594 O O . CYS B 1 8 ? -10.75 5.336 2.07 1 94.44 8 CYS B O 1
ATOM 596 N N . GLU B 1 9 ? -11.711 5.371 4.141 1 95.69 9 GLU B N 1
ATOM 597 C CA . GLU B 1 9 ? -11.727 6.828 4.141 1 95.69 9 GLU B CA 1
ATOM 598 C C . GLU B 1 9 ? -10.359 7.395 4.535 1 95.69 9 GLU B C 1
ATOM 600 O O . GLU B 1 9 ? -9.719 6.891 5.457 1 95.69 9 GLU B O 1
ATOM 605 N N . CYS B 1 10 ? -10.031 8.445 3.828 1 97.44 10 CYS B N 1
ATOM 606 C CA . CYS B 1 10 ? -8.852 9.203 4.223 1 97.44 10 CYS B CA 1
ATOM 607 C C . CYS B 1 10 ? -9.008 9.758 5.629 1 97.44 10 CYS B C 1
ATOM 609 O O . CYS B 1 10 ? -10.023 10.383 5.949 1 97.44 10 CYS B O 1
ATOM 611 N N . LYS B 1 11 ? -7.996 9.727 6.461 1 97.62 11 LYS B N 1
ATOM 612 C CA . LYS B 1 11 ? -8.062 10.117 7.867 1 97.62 11 LYS B CA 1
ATOM 613 C C . LYS B 1 11 ? -7.777 11.609 8.031 1 97.62 11 LYS B C 1
ATOM 615 O O . LYS B 1 11 ? -7.832 12.141 9.148 1 97.62 11 LYS B O 1
ATOM 620 N N . ILE B 1 12 ? -7.508 12.219 6.953 1 97.75 12 ILE B N 1
ATOM 621 C CA . ILE B 1 12 ? -7.215 13.648 7.016 1 97.75 12 ILE B CA 1
ATOM 622 C C . ILE B 1 12 ? -8.414 14.438 6.508 1 97.75 12 ILE B C 1
ATOM 624 O O . ILE B 1 12 ? -8.953 15.289 7.223 1 97.75 12 ILE B O 1
ATOM 628 N N . CYS B 1 13 ? -8.875 14.156 5.305 1 97.62 13 CYS B N 1
ATOM 629 C CA . CYS B 1 13 ? -9.914 14.984 4.707 1 97.62 13 CYS B CA 1
ATOM 630 C C . CYS B 1 13 ? -11.289 14.367 4.906 1 97.62 13 CYS B C 1
ATOM 632 O O . CYS B 1 13 ? -12.305 15.039 4.75 1 97.62 13 CYS B O 1
ATOM 634 N N . PHE B 1 14 ? -11.359 13.062 5.121 1 96.56 14 PHE B N 1
ATOM 635 C CA . PHE B 1 14 ? -12.586 12.305 5.301 1 96.56 14 PHE B CA 1
ATOM 636 C C . PHE B 1 14 ? -13.508 12.469 4.102 1 96.56 14 PHE B C 1
ATOM 638 O O . PHE B 1 14 ? -14.734 12.352 4.227 1 96.56 14 PHE B O 1
ATOM 645 N N . GLY B 1 15 ? -12.859 12.68 3.037 1 96.56 15 GLY B N 1
ATOM 646 C CA . GLY B 1 15 ? -13.641 12.945 1.839 1 96.56 15 GLY B CA 1
ATOM 647 C C . GLY B 1 15 ? -13.227 12.094 0.655 1 96.56 15 GLY B C 1
ATOM 648 O O . GLY B 1 15 ? -13.961 11.984 -0.328 1 96.56 15 GLY B O 1
ATOM 649 N N . GLN B 1 16 ? -12.125 11.531 0.749 1 96.75 16 GLN B N 1
ATOM 650 C CA . GLN B 1 16 ? -11.594 10.688 -0.313 1 96.75 16 GLN B CA 1
ATOM 651 C C . GLN B 1 16 ? -11.195 9.312 0.222 1 96.75 16 GLN B C 1
ATOM 653 O O . GLN B 1 16 ? -11.156 9.102 1.436 1 96.75 16 GLN B O 1
ATOM 658 N N . ILE B 1 17 ? -10.984 8.422 -0.696 1 96.06 17 ILE B N 1
ATOM 659 C CA . ILE B 1 17 ? -10.484 7.09 -0.353 1 96.06 17 ILE B CA 1
ATOM 660 C C . ILE B 1 17 ? -9.008 7.172 0.014 1 96.06 17 ILE B C 1
ATOM 662 O O . ILE B 1 17 ? -8.234 7.867 -0.648 1 96.06 17 ILE B O 1
ATOM 666 N N . ALA B 1 18 ? -8.633 6.457 1.037 1 97.62 18 ALA B N 1
ATOM 667 C CA . ALA B 1 18 ? -7.219 6.309 1.364 1 97.62 18 ALA B CA 1
ATOM 668 C C . ALA B 1 18 ? -6.508 5.434 0.335 1 97.62 18 ALA B C 1
ATOM 670 O O . ALA B 1 18 ? -6.711 4.219 0.295 1 97.62 18 ALA B O 1
ATOM 671 N N . ASP B 1 19 ? -5.598 6.09 -0.463 1 97.94 19 ASP B N 1
ATOM 672 C CA . ASP B 1 19 ? -4.91 5.355 -1.523 1 97.94 19 ASP B CA 1
ATOM 673 C C . ASP B 1 19 ? -3.398 5.535 -1.429 1 97.94 19 ASP B C 1
ATOM 675 O O . ASP B 1 19 ? -2.68 5.32 -2.406 1 97.94 19 ASP B O 1
ATOM 679 N N . THR B 1 20 ? -2.963 5.992 -0.302 1 98.56 20 THR B N 1
ATOM 680 C CA . THR B 1 20 ? -1.544 6.277 -0.119 1 98.56 20 THR B CA 1
ATOM 681 C C . THR B 1 20 ? -1.004 5.57 1.121 1 98.56 20 THR B C 1
ATOM 683 O O . THR B 1 20 ? -1.502 5.781 2.229 1 98.56 20 THR B O 1
ATOM 686 N N . LEU B 1 21 ? -0.031 4.789 0.89 1 98.69 21 LEU B N 1
ATOM 687 C CA . LEU B 1 21 ? 0.67 4.043 1.929 1 98.69 21 LEU B CA 1
ATOM 688 C C . LEU B 1 21 ? 1.797 4.875 2.529 1 98.69 21 LEU B C 1
ATOM 690 O O . LEU B 1 21 ? 2.584 5.48 1.8 1 98.69 21 LEU B O 1
ATOM 694 N N . LEU B 1 22 ? 1.839 4.922 3.793 1 98.56 22 LEU B N 1
ATOM 695 C CA . LEU B 1 22 ? 2.881 5.691 4.465 1 98.56 22 LEU B CA 1
ATOM 696 C C . LEU B 1 22 ? 4.027 4.785 4.902 1 98.56 22 LEU B C 1
ATOM 698 O O . LEU B 1 22 ? 3.799 3.715 5.469 1 98.56 22 LEU B O 1
ATOM 702 N N . LEU B 1 23 ? 5.172 5.23 4.617 1 97.69 23 LEU B N 1
ATOM 703 C CA . LEU B 1 23 ? 6.367 4.488 5.008 1 97.69 23 LEU B CA 1
ATOM 704 C C . LEU B 1 23 ? 7.098 5.191 6.145 1 97.69 23 LEU B C 1
ATOM 706 O O . LEU B 1 23 ? 7.098 6.422 6.223 1 97.69 23 LEU B O 1
ATOM 710 N N . PRO B 1 24 ? 7.656 4.457 7.172 1 97.56 24 PRO B N 1
ATOM 711 C CA . PRO B 1 24 ? 7.938 3.021 7.098 1 97.56 24 PRO B CA 1
ATOM 712 C C . PRO B 1 24 ? 6.859 2.17 7.766 1 97.56 24 PRO B C 1
ATOM 714 O O . PRO B 1 24 ? 6.957 0.941 7.777 1 97.56 24 PRO B O 1
ATOM 717 N N . CYS B 1 25 ? 5.781 2.775 8.219 1 98.5 25 CYS B N 1
ATOM 718 C CA . CYS B 1 25 ? 4.852 2.031 9.062 1 98.5 25 CYS B CA 1
ATOM 719 C C . CYS B 1 25 ? 3.887 1.211 8.211 1 98.5 25 CYS B C 1
ATOM 721 O O . CYS B 1 25 ? 3.219 0.309 8.719 1 98.5 25 CYS B O 1
ATOM 723 N N . SER B 1 26 ? 3.73 1.524 6.965 1 98.56 26 SER B N 1
ATOM 724 C CA . SER B 1 26 ? 2.914 0.825 5.98 1 98.56 26 SER B CA 1
ATOM 725 C C . SER B 1 26 ? 1.431 0.931 6.316 1 98.56 26 SER B C 1
ATOM 727 O O . SER B 1 26 ? 0.66 0.008 6.043 1 98.56 26 SER B O 1
ATOM 729 N N . HIS B 1 27 ? 0.995 2.021 6.926 1 98.56 27 HIS B N 1
ATOM 730 C CA . HIS B 1 27 ? -0.434 2.279 7.07 1 98.56 27 HIS B CA 1
ATOM 731 C C . HIS B 1 27 ? -1.006 2.926 5.812 1 98.56 27 HIS B C 1
ATOM 733 O O . HIS B 1 27 ? -0.478 3.93 5.328 1 98.56 27 HIS B O 1
ATOM 739 N N . LEU B 1 28 ? -2.006 2.336 5.32 1 98.44 28 LEU B N 1
ATOM 740 C CA . LEU B 1 28 ? -2.854 2.941 4.297 1 98.44 28 LEU B CA 1
ATOM 741 C C . LEU B 1 28 ? -3.912 3.84 4.93 1 98.44 28 LEU B C 1
ATOM 743 O O . LEU B 1 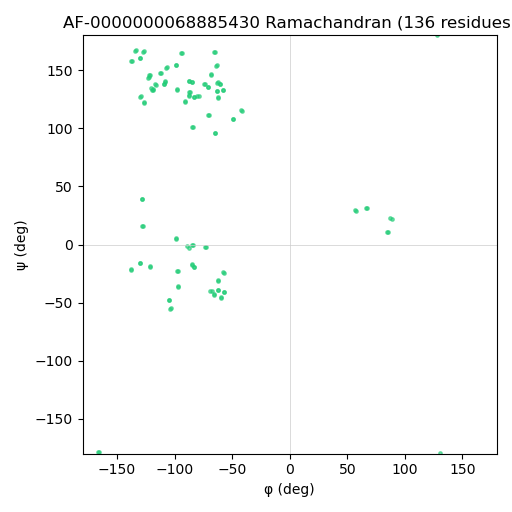28 ? -4.957 3.357 5.367 1 98.44 28 LEU B O 1
ATOM 747 N N . ALA B 1 29 ? -3.633 5.234 4.883 1 97.94 29 ALA B N 1
ATOM 748 C CA . ALA B 1 29 ? -4.422 6.047 5.809 1 97.94 29 ALA B CA 1
ATOM 749 C C . ALA B 1 29 ? -4.895 7.336 5.145 1 97.94 29 ALA B C 1
ATOM 751 O O . ALA B 1 29 ? -5.859 7.953 5.598 1 97.94 29 ALA B O 1
ATOM 752 N N . ILE B 1 30 ? -4.223 7.715 4.117 1 98.31 30 ILE B N 1
ATOM 753 C CA . ILE B 1 30 ? -4.562 9.031 3.584 1 98.31 30 ILE B CA 1
ATOM 754 C C . ILE B 1 30 ? -4.688 8.953 2.064 1 98.31 30 ILE B C 1
ATOM 756 O O . ILE B 1 30 ? -4.281 7.965 1.451 1 98.31 30 ILE B O 1
ATOM 760 N N . CYS B 1 31 ? -5.242 9.969 1.528 1 98.31 31 CYS B N 1
ATOM 761 C CA . CYS B 1 31 ? -5.352 10.031 0.075 1 98.31 31 CYS B CA 1
ATOM 762 C C . CYS B 1 31 ? -4.172 10.789 -0.53 1 98.31 31 CYS B C 1
ATOM 764 O O . CYS B 1 31 ? -3.48 11.531 0.168 1 98.31 31 CYS B O 1
ATOM 766 N N . THR B 1 32 ? -4.074 10.602 -1.769 1 98.44 32 THR B N 1
ATOM 767 C CA . THR B 1 32 ? -2.965 11.242 -2.469 1 98.44 32 THR B CA 1
ATOM 768 C C . THR B 1 32 ? -3.062 12.758 -2.371 1 98.44 32 THR B C 1
ATOM 770 O O . THR B 1 32 ? -2.047 13.445 -2.227 1 98.44 32 THR B O 1
ATOM 773 N N . TRP B 1 33 ? -4.227 13.336 -2.455 1 98.62 33 TRP B N 1
ATOM 774 C CA . TRP B 1 33 ? -4.398 14.781 -2.383 1 98.62 33 TRP B CA 1
ATOM 775 C C . TRP B 1 33 ? -3.883 15.328 -1.055 1 98.62 33 TRP B C 1
ATOM 777 O O . TRP B 1 33 ? -3.086 16.266 -1.029 1 98.62 33 TRP B O 1
ATOM 787 N N . CYS B 1 34 ? -4.23 14.664 -0.02 1 98.56 34 CYS B N 1
ATOM 788 C CA . CYS B 1 34 ? -3.775 15.109 1.291 1 98.56 34 CYS B CA 1
ATOM 789 C C . CYS B 1 34 ? -2.271 14.906 1.443 1 98.56 34 CYS B C 1
ATOM 791 O O . CYS B 1 34 ? -1.587 15.742 2.045 1 98.56 34 CYS B O 1
ATOM 793 N N . ALA B 1 35 ? -1.802 13.797 0.934 1 98.44 35 ALA B N 1
ATOM 794 C CA . ALA B 1 35 ? -0.361 13.562 0.983 1 98.44 35 ALA B CA 1
ATOM 795 C C . ALA B 1 35 ? 0.403 14.695 0.302 1 98.44 35 ALA B C 1
ATOM 797 O O . ALA B 1 35 ? 1.431 15.148 0.808 1 98.44 35 ALA B O 1
ATOM 798 N N . ASN B 1 36 ? -0.15 15.094 -0.772 1 98.06 36 ASN B N 1
ATOM 799 C CA . ASN B 1 36 ? 0.47 16.203 -1.495 1 98.06 36 ASN B CA 1
ATOM 800 C C . ASN B 1 36 ? 0.419 17.5 -0.689 1 98.06 36 ASN B C 1
ATOM 802 O O . ASN B 1 36 ? 1.412 18.219 -0.609 1 98.06 36 ASN B O 1
ATOM 806 N N . GLN B 1 37 ? -0.689 17.75 -0.096 1 97.56 37 GLN B N 1
ATOM 807 C CA . GLN B 1 37 ? -0.851 18.969 0.7 1 97.56 37 GLN B CA 1
ATOM 808 C C . GLN B 1 37 ? 0.113 18.984 1.883 1 97.56 37 GLN B C 1
ATOM 810 O O . GLN B 1 37 ? 0.62 20.047 2.264 1 97.56 37 GLN B O 1
ATOM 815 N N . MET B 1 38 ? 0.432 17.797 2.391 1 96.81 38 MET B N 1
ATOM 816 C CA . MET B 1 38 ? 1.291 17.656 3.564 1 96.81 38 MET B CA 1
ATOM 817 C C . MET B 1 38 ? 2.764 17.672 3.166 1 96.81 38 MET B C 1
ATOM 819 O O . MET B 1 38 ? 3.643 17.766 4.023 1 96.81 38 MET B O 1
ATOM 823 N N . GLY B 1 39 ? 2.975 17.453 1.9 1 96.25 39 GLY B N 1
ATOM 824 C CA . GLY B 1 39 ? 4.336 17.5 1.392 1 96.25 39 GLY B CA 1
ATOM 825 C C . GLY B 1 39 ? 5.059 16.172 1.5 1 96.25 39 GLY B C 1
ATOM 826 O O . GLY B 1 39 ? 6.289 16.125 1.538 1 96.25 39 GLY B O 1
ATOM 827 N N . ILE B 1 40 ? 4.434 15.117 1.577 1 97.25 40 ILE B N 1
ATOM 828 C CA . ILE B 1 40 ? 5.055 13.797 1.646 1 97.25 40 ILE B CA 1
ATOM 829 C C . ILE B 1 40 ? 5.469 13.344 0.245 1 97.25 40 ILE B C 1
ATOM 831 O O . ILE B 1 40 ? 4.625 13.234 -0.65 1 97.25 40 ILE B O 1
ATOM 835 N N . LYS B 1 41 ? 6.676 12.969 0.132 1 97.06 41 LYS B N 1
ATOM 836 C CA . LYS B 1 41 ? 7.227 12.664 -1.186 1 97.06 41 LYS B CA 1
ATOM 837 C C . LYS B 1 41 ? 7.219 11.164 -1.449 1 97.06 41 LYS B C 1
ATOM 839 O O . LYS B 1 41 ? 7.23 10.359 -0.512 1 97.06 41 LYS B O 1
ATOM 844 N N . PRO B 1 42 ? 7.188 10.797 -2.705 1 96.31 42 PRO B N 1
ATOM 845 C CA . PRO B 1 42 ? 7.352 9.383 -3.041 1 96.31 42 PRO B CA 1
ATOM 846 C C . PRO B 1 42 ? 8.742 8.852 -2.688 1 96.31 42 PRO B C 1
ATOM 848 O O . PRO B 1 42 ? 9.648 9.625 -2.395 1 96.31 42 PRO B O 1
ATOM 851 N N . ILE B 1 43 ? 8.797 7.625 -2.695 1 92.81 43 ILE B N 1
ATOM 852 C CA . ILE B 1 43 ? 10.023 6.938 -2.303 1 92.81 43 ILE B CA 1
ATOM 853 C C . ILE B 1 43 ? 11.172 7.395 -3.193 1 92.81 43 ILE B C 1
ATOM 855 O O . ILE B 1 43 ? 12.328 7.426 -2.76 1 92.81 43 ILE B O 1
ATOM 859 N N . SER B 1 44 ? 10.891 7.867 -4.324 1 91.62 44 SER B N 1
ATOM 860 C CA . SER B 1 44 ? 11.914 8.219 -5.305 1 91.62 44 SER B CA 1
ATOM 861 C C . SER B 1 44 ? 12.461 9.625 -5.059 1 91.62 44 SER B C 1
ATOM 863 O O . SER B 1 44 ? 13.414 10.047 -5.711 1 91.62 44 SER B O 1
ATOM 865 N N . GLU B 1 45 ? 11.977 10.273 -4.082 1 93.75 45 GLU B N 1
ATOM 866 C CA . GLU B 1 45 ? 12.336 11.672 -3.871 1 93.75 45 GLU B CA 1
ATOM 867 C C . GLU B 1 45 ? 12.766 11.922 -2.428 1 93.75 45 GLU B C 1
ATOM 869 O O . GLU B 1 45 ? 12.359 11.188 -1.52 1 93.75 45 GLU B O 1
ATOM 874 N N . LEU B 1 46 ? 13.484 13.047 -2.229 1 88.75 46 LEU B N 1
ATOM 875 C CA . LEU B 1 46 ? 13.93 13.43 -0.892 1 88.75 46 LEU B CA 1
ATOM 876 C C . LEU B 1 46 ? 12.867 14.258 -0.182 1 88.75 46 LEU B C 1
ATOM 878 O O . LEU B 1 46 ? 12.148 15.031 -0.821 1 88.75 46 LEU B O 1
ATOM 882 N N . HIS B 1 47 ? 12.75 13.961 1.09 1 85.06 47 HIS B N 1
ATOM 883 C CA . HIS B 1 47 ? 11.844 14.742 1.928 1 85.06 47 HIS B CA 1
ATOM 884 C C . HIS B 1 47 ? 12.562 15.922 2.572 1 85.06 47 HIS B C 1
ATOM 886 O O . HIS B 1 47 ? 13.625 15.75 3.174 1 85.06 47 HIS B O 1
ATOM 892 N N . PHE B 1 48 ? 12.047 17.078 2.303 1 86.38 48 PHE B N 1
ATOM 893 C CA . PHE B 1 48 ? 12.531 18.297 2.949 1 86.38 48 PHE B CA 1
ATOM 894 C C . PHE B 1 48 ? 11.422 18.969 3.732 1 86.38 48 PHE B C 1
ATOM 896 O O . PHE B 1 48 ? 10.25 18.922 3.34 1 86.38 48 PHE B O 1
ATOM 903 N N . GLY B 1 49 ? 11.656 19.359 4.922 1 87.19 49 GLY B N 1
ATOM 904 C CA . GLY B 1 49 ? 10.641 20 5.73 1 87.19 49 GLY B CA 1
ATOM 905 C C . GLY B 1 49 ? 10.508 19.406 7.117 1 87.19 49 GLY B C 1
ATOM 906 O O . GLY B 1 49 ? 11.273 18.516 7.488 1 87.19 49 GLY B O 1
ATOM 907 N N . PRO B 1 50 ? 9.625 19.938 7.855 1 92.94 50 PRO B N 1
ATOM 908 C CA . PRO B 1 50 ? 9.414 19.406 9.203 1 92.94 50 PRO B CA 1
ATOM 909 C C . PRO B 1 50 ? 8.898 17.969 9.195 1 92.94 50 PRO B C 1
ATOM 911 O O . PRO B 1 50 ? 8.273 17.531 8.219 1 92.94 50 PRO B O 1
ATOM 914 N N . PRO B 1 51 ? 9.172 17.312 10.211 1 95.12 51 PRO B N 1
ATOM 915 C CA . PRO B 1 51 ? 8.703 15.93 10.281 1 95.12 51 PRO B CA 1
ATOM 916 C C . PRO B 1 51 ? 7.176 15.828 10.25 1 95.12 51 PRO B C 1
ATOM 918 O O . PRO B 1 51 ? 6.484 16.672 10.828 1 95.12 51 PRO B O 1
ATOM 921 N N . ILE B 1 52 ? 6.699 14.828 9.508 1 96.88 52 ILE B N 1
ATOM 922 C CA . ILE B 1 52 ? 5.289 14.461 9.453 1 96.88 52 ILE B CA 1
ATOM 923 C C . ILE B 1 52 ? 5.09 13.086 10.086 1 96.88 52 ILE B C 1
ATOM 925 O O . ILE B 1 52 ? 5.957 12.211 9.977 1 96.88 52 ILE B O 1
ATOM 929 N N . HIS B 1 53 ? 3.883 12.969 10.711 1 98.31 53 HIS B N 1
ATOM 930 C CA . HIS B 1 53 ? 3.635 11.688 11.367 1 98.31 53 HIS B CA 1
ATOM 931 C C . HIS B 1 53 ? 2.383 11.016 10.82 1 98.31 53 HIS B C 1
ATOM 933 O O . HIS B 1 53 ? 1.423 11.695 10.445 1 98.31 53 HIS B O 1
ATOM 939 N N . CYS B 1 54 ? 2.426 9.719 10.766 1 98.62 54 CYS B N 1
ATOM 940 C CA . CYS B 1 54 ? 1.258 8.938 10.375 1 98.62 54 CYS B CA 1
ATOM 941 C C . CYS B 1 54 ? 0.074 9.227 11.289 1 98.62 54 CYS B C 1
ATOM 943 O O . CYS B 1 54 ? 0.206 9.188 12.508 1 98.62 54 CYS B O 1
ATOM 945 N N . PRO B 1 55 ?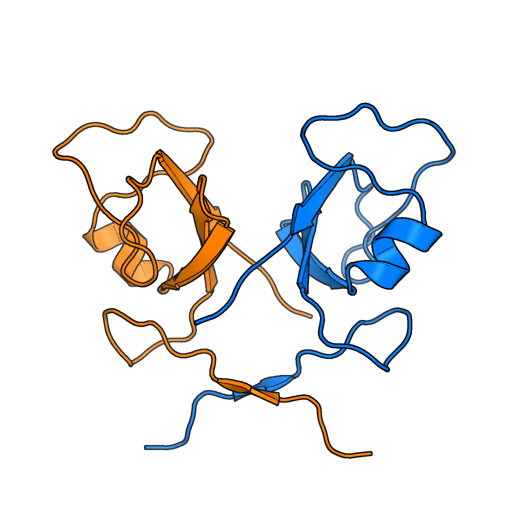 -1.087 9.469 10.852 1 98.19 55 PRO B N 1
ATOM 946 C CA . PRO B 1 55 ? -2.246 9.773 11.695 1 98.19 55 PRO B CA 1
ATOM 947 C C . PRO B 1 55 ? -2.775 8.555 12.438 1 98.19 55 PRO B C 1
ATOM 949 O O . PRO B 1 55 ? -3.646 8.68 13.305 1 98.19 55 PRO B O 1
ATOM 952 N N . VAL B 1 56 ? -2.135 7.453 12.164 1 98.12 56 VAL B N 1
ATOM 953 C CA . VAL B 1 56 ? -2.633 6.219 12.766 1 98.12 56 VAL B CA 1
ATOM 954 C C . VAL B 1 56 ? -1.723 5.797 13.914 1 98.12 56 VAL B C 1
ATOM 956 O O . VAL B 1 56 ? -2.193 5.562 15.031 1 98.12 56 VAL B O 1
ATOM 959 N N . CYS B 1 57 ? -0.41 5.785 13.727 1 98.38 57 CYS B N 1
ATOM 960 C CA . CYS B 1 57 ? 0.494 5.223 14.727 1 98.38 57 CYS B CA 1
ATOM 961 C C . CYS B 1 57 ? 1.492 6.27 15.211 1 98.38 57 CYS B C 1
ATOM 963 O O . CYS B 1 57 ? 2.287 6 16.109 1 98.38 57 CYS B O 1
ATOM 965 N N . ARG B 1 58 ? 1.681 7.336 14.477 1 98.12 58 ARG B N 1
ATOM 966 C CA . ARG B 1 58 ? 2.443 8.523 14.852 1 98.12 58 ARG B CA 1
ATOM 967 C C . ARG B 1 58 ? 3.928 8.328 14.57 1 98.12 58 ARG B C 1
ATOM 969 O O . ARG B 1 58 ? 4.758 9.141 15 1 98.12 58 ARG B O 1
ATOM 976 N N . VAL B 1 59 ? 4.289 7.34 13.906 1 98.31 59 VAL B N 1
ATOM 977 C CA . VAL B 1 59 ? 5.672 7.191 13.469 1 98.31 59 VAL B CA 1
ATOM 978 C C . VAL B 1 59 ? 6.004 8.25 12.414 1 98.31 59 VAL B C 1
ATOM 980 O O . VAL B 1 59 ? 5.141 8.641 11.625 1 98.31 59 VAL B O 1
ATOM 983 N N . ALA B 1 60 ? 7.23 8.695 12.438 1 97.81 60 ALA B N 1
ATOM 984 C CA . ALA B 1 60 ? 7.664 9.664 11.43 1 97.81 60 ALA B CA 1
ATOM 985 C C . ALA B 1 60 ? 7.594 9.062 10.031 1 97.81 60 ALA B C 1
ATOM 987 O O . ALA B 1 60 ? 8.117 7.977 9.789 1 97.81 60 ALA B O 1
ATOM 988 N N . VAL B 1 61 ? 6.996 9.828 9.109 1 98 61 VAL B N 1
ATOM 989 C CA . VAL B 1 61 ? 6.82 9.359 7.738 1 98 61 VAL B CA 1
ATOM 990 C C . VAL B 1 61 ? 8.055 9.703 6.91 1 98 61 VAL B C 1
ATOM 992 O O . VAL B 1 61 ? 8.477 10.867 6.875 1 98 61 VAL B O 1
ATOM 995 N N . SER B 1 62 ? 8.555 8.727 6.266 1 97 62 SER B N 1
ATOM 996 C CA . SER B 1 62 ? 9.727 8.953 5.434 1 97 62 SER B CA 1
ATOM 997 C C . SER B 1 62 ? 9.336 9.164 3.975 1 97 62 SER B C 1
ATOM 999 O O . SER B 1 62 ? 9.969 9.953 3.268 1 97 62 SER B O 1
ATOM 1001 N N . SER B 1 63 ? 8.344 8.469 3.498 1 97.56 63 SER B N 1
ATOM 1002 C CA . SER B 1 63 ? 7.902 8.539 2.109 1 97.56 63 SER B CA 1
ATOM 1003 C C . SER B 1 63 ? 6.527 7.902 1.931 1 97.56 63 SER B C 1
ATOM 1005 O O . SER B 1 63 ? 5.883 7.52 2.91 1 97.56 63 SER B O 1
ATOM 1007 N N . ARG B 1 64 ? 6.086 7.898 0.706 1 98.25 64 ARG B N 1
ATOM 1008 C CA . ARG B 1 64 ? 4.762 7.355 0.425 1 98.25 64 ARG B CA 1
ATOM 1009 C C . ARG B 1 64 ? 4.777 6.488 -0.83 1 98.25 64 ARG B C 1
ATOM 1011 O O . ARG B 1 64 ? 5.676 6.613 -1.664 1 98.25 64 ARG B O 1
ATOM 1018 N N . ILE B 1 65 ? 3.777 5.609 -0.885 1 98.31 65 ILE B N 1
ATOM 1019 C CA . ILE B 1 65 ? 3.51 4.84 -2.096 1 98.31 65 ILE B CA 1
ATOM 1020 C C . ILE B 1 65 ? 2.031 4.953 -2.461 1 98.31 65 ILE B C 1
ATOM 1022 O O . ILE B 1 65 ? 1.159 4.766 -1.611 1 98.31 65 ILE B O 1
ATOM 1026 N N . LYS B 1 66 ? 1.788 5.32 -3.66 1 98.31 66 LYS B N 1
ATOM 1027 C CA . LYS B 1 66 ? 0.412 5.266 -4.145 1 98.31 66 LYS B CA 1
ATOM 1028 C C . LYS B 1 66 ? -0.044 3.824 -4.348 1 98.31 66 LYS B C 1
ATOM 1030 O O . LYS B 1 66 ? 0.682 3.014 -4.926 1 98.31 66 LYS B O 1
ATOM 1035 N N . VAL B 1 67 ? -1.203 3.529 -3.92 1 98.06 67 VAL B N 1
ATOM 1036 C CA . VAL B 1 67 ? -1.753 2.178 -3.963 1 98.06 67 VAL B CA 1
ATOM 1037 C C . VAL B 1 67 ? -2.867 2.105 -5.004 1 98.06 67 VAL B C 1
ATOM 1039 O O . VAL B 1 67 ? -3.717 2.996 -5.078 1 98.06 67 VAL B O 1
ATOM 1042 N N . PHE B 1 68 ? -2.857 1.001 -5.754 1 97.44 68 PHE B N 1
ATOM 1043 C CA . PHE B 1 68 ? -3.9 0.76 -6.742 1 97.44 68 PHE B CA 1
ATOM 1044 C C . PHE B 1 68 ? -4.664 -0.518 -6.422 1 97.44 68 PHE B C 1
ATOM 1046 O O . PHE B 1 68 ? -4.066 -1.525 -6.039 1 97.44 68 PHE B O 1
ATOM 1053 N N . ARG B 1 69 ? -5.957 -0.409 -6.492 1 90.12 69 ARG B N 1
ATOM 1054 C CA . ARG B 1 69 ? -6.797 -1.577 -6.246 1 90.12 69 ARG B CA 1
ATOM 1055 C C . ARG B 1 69 ? -7.41 -2.094 -7.543 1 90.12 69 ARG B C 1
ATOM 1057 O O . ARG B 1 69 ? -7.488 -1.362 -8.531 1 90.12 69 ARG B O 1
ATOM 1064 N N . ALA B 1 70 ? -7.711 -3.447 -7.594 1 77.12 70 ALA B N 1
ATOM 1065 C CA . ALA B 1 70 ? -8.422 -4.004 -8.742 1 77.12 70 ALA B CA 1
ATOM 1066 C C . ALA B 1 70 ? -9.922 -3.709 -8.656 1 77.12 70 ALA B C 1
ATOM 1068 O O . ALA B 1 70 ? -10.469 -3.59 -7.555 1 77.12 70 ALA B O 1
#